Protein AF-A0A023HQP0-F1 (afdb_monomer)

Organism: NCBI:txid1350352

Nearest PDB structures (foldseek):
  8ugj-assembly1_4C  TM=9.580E-01  e=2.444E-09  Sus scrofa
  7dgq-assembly1_A9  TM=9.615E-01  e=3.759E-09  Bos taurus
  5gpn-assembly1_0  TM=9.614E-01  e=3.759E-09  Bos taurus
  5luf-assembly1_z  TM=9.614E-01  e=3.759E-09  Bos taurus
  1occ-assembly1_P  TM=9.614E-01  e=3.759E-09  Bos taurus

Foldseek 3Di:
DQVVCCVPPVDNPVVVVVVVVVVVVVVVVVVVVCCCVPVVVVCDPVNVVVVVVVVVVVVVVVVVVVVVVVVVVCVCQVQPDVVQVRHPPRPDD

Radius of gyration: 22.27 Å; Cα contacts (8 Å, |Δi|>4): 39; chains: 1; bounding box: 48×32×57 Å

Sequence (93 aa):
VGSVVYFHYSQTWVLLMGAITLSLTMIVWWRDVIREATFQGLHTIVVKQGLKYGMLLFILSEVLFFFSFFWAFFHSSIAPTVELGAVWPPQGI

Structure (mmCIF, N/CA/C/O backbone):
data_AF-A0A023HQP0-F1
#
_entry.id   AF-A0A023HQP0-F1
#
loop_
_atom_site.group_PDB
_atom_site.id
_atom_site.type_symbol
_atom_site.label_atom_id
_atom_site.label_alt_id
_atom_site.label_comp_id
_atom_site.label_asym_id
_atom_site.label_entity_id
_atom_site.label_seq_id
_atom_site.pdbx_PDB_ins_code
_atom_site.Cartn_x
_atom_site.Cartn_y
_atom_site.Cartn_z
_atom_site.occupancy
_atom_site.B_iso_or_equiv
_atom_site.auth_seq_id
_atom_site.auth_comp_id
_atom_site.auth_asym_id
_atom_site.auth_atom_id
_atom_site.pdbx_PDB_model_num
ATOM 1 N N . VAL A 1 1 ? 4.965 17.918 -2.709 1.00 84.69 1 VAL A N 1
ATOM 2 C CA . VAL A 1 1 ? 5.765 19.142 -2.439 1.00 84.69 1 VAL A CA 1
ATOM 3 C C . VAL A 1 1 ? 7.167 18.803 -1.946 1.00 84.69 1 VAL A C 1
ATOM 5 O O . VAL A 1 1 ? 8.111 19.185 -2.619 1.00 84.69 1 VAL A O 1
ATOM 8 N N . GLY A 1 2 ? 7.324 18.030 -0.860 1.00 91.19 2 GLY A N 1
ATOM 9 C CA . GLY A 1 2 ? 8.649 17.644 -0.341 1.00 91.19 2 GLY A CA 1
ATOM 10 C C . GLY A 1 2 ? 9.580 17.004 -1.379 1.00 91.19 2 GLY A C 1
ATOM 11 O O . GLY A 1 2 ? 10.699 17.471 -1.549 1.00 91.19 2 GLY A O 1
ATOM 12 N N . SER A 1 3 ? 9.100 16.015 -2.144 1.00 90.44 3 SER A N 1
ATOM 13 C CA . SER A 1 3 ? 9.917 15.352 -3.178 1.00 90.44 3 SER A CA 1
ATOM 14 C C . SER A 1 3 ? 10.321 16.293 -4.317 1.00 90.44 3 SER A C 1
ATOM 16 O O . SER A 1 3 ? 11.436 16.215 -4.809 1.00 90.44 3 SER A O 1
ATOM 18 N N . VAL A 1 4 ? 9.448 17.232 -4.695 1.00 94.00 4 VAL A N 1
ATOM 19 C CA . VAL A 1 4 ? 9.748 18.237 -5.730 1.00 94.00 4 VAL A CA 1
ATOM 20 C C . VAL A 1 4 ? 10.864 19.169 -5.252 1.00 94.00 4 VAL A C 1
ATOM 22 O O . VAL A 1 4 ? 11.842 19.375 -5.960 1.00 94.00 4 VAL A O 1
ATOM 25 N N . VAL A 1 5 ? 10.772 19.683 -4.021 1.00 94.56 5 VAL A N 1
ATOM 26 C CA . VAL A 1 5 ? 11.812 20.554 -3.442 1.00 94.56 5 VAL A CA 1
ATOM 27 C C . VAL A 1 5 ? 13.143 19.813 -3.297 1.00 94.56 5 VAL A C 1
ATOM 29 O O . VAL A 1 5 ? 14.196 20.387 -3.573 1.00 94.56 5 VAL A O 1
ATOM 32 N N . TYR A 1 6 ? 13.098 18.532 -2.930 1.00 94.75 6 TYR A N 1
ATOM 33 C CA . TYR A 1 6 ? 14.287 17.692 -2.865 1.00 94.75 6 TYR A CA 1
ATOM 34 C C . TYR A 1 6 ? 14.952 17.530 -4.238 1.00 94.75 6 TYR A C 1
ATOM 36 O O . TYR A 1 6 ? 16.147 17.771 -4.353 1.00 94.75 6 TYR A O 1
ATOM 44 N N . PHE A 1 7 ? 14.200 17.198 -5.291 1.00 94.62 7 PHE A N 1
ATOM 45 C CA . PHE A 1 7 ? 14.786 16.980 -6.618 1.00 94.62 7 PHE A CA 1
ATOM 46 C C . PHE A 1 7 ? 15.293 18.262 -7.294 1.00 94.62 7 PHE A C 1
ATOM 48 O O . PHE A 1 7 ? 16.258 18.196 -8.049 1.00 94.62 7 PHE A O 1
ATOM 55 N N . HIS A 1 8 ? 14.686 19.422 -7.021 1.00 94.69 8 HIS A N 1
ATOM 56 C CA . HIS A 1 8 ? 15.089 20.688 -7.650 1.00 94.69 8 HIS A CA 1
ATOM 57 C C . HIS A 1 8 ? 16.156 21.469 -6.875 1.00 94.69 8 HIS A C 1
ATOM 59 O O . HIS A 1 8 ? 16.978 22.144 -7.489 1.00 94.69 8 HIS A O 1
ATOM 65 N N . TYR A 1 9 ? 16.137 21.411 -5.542 1.00 93.94 9 TYR A N 1
ATOM 66 C CA . TYR A 1 9 ? 16.993 22.247 -4.692 1.00 93.94 9 TYR A CA 1
ATOM 67 C C . TYR A 1 9 ? 17.892 21.432 -3.754 1.00 93.94 9 TYR A C 1
ATOM 69 O O . TYR A 1 9 ? 18.602 22.022 -2.941 1.00 93.94 9 TYR A O 1
ATOM 77 N N . SER A 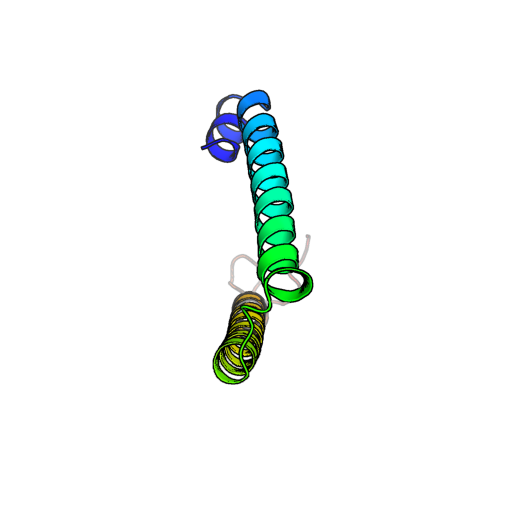1 10 ? 17.842 20.094 -3.813 1.00 92.44 10 SER A N 1
ATOM 78 C CA . SER A 1 10 ? 18.547 19.173 -2.902 1.00 92.44 10 SER A CA 1
ATOM 79 C C . SER A 1 10 ? 18.259 19.416 -1.413 1.00 92.44 10 SER A C 1
ATOM 81 O O . SER A 1 10 ? 18.986 18.941 -0.542 1.00 92.44 10 SER A O 1
ATOM 83 N N . GLN A 1 11 ? 17.179 20.137 -1.093 1.00 92.81 11 GLN A N 1
ATOM 84 C CA . GLN A 1 11 ? 16.779 20.426 0.281 1.00 92.81 11 GLN A CA 1
ATOM 85 C C . GLN A 1 11 ? 15.853 19.328 0.809 1.00 92.81 11 GLN A C 1
ATOM 87 O O . GLN A 1 11 ? 14.737 19.139 0.324 1.00 92.81 11 GLN A O 1
ATOM 92 N N . THR A 1 12 ? 16.301 18.615 1.840 1.00 93.81 12 THR A N 1
ATOM 93 C CA . THR A 1 12 ? 15.598 17.455 2.416 1.00 93.81 12 THR A CA 1
ATOM 94 C C . THR A 1 12 ? 14.624 17.811 3.535 1.00 93.81 12 THR A C 1
ATOM 96 O O . THR A 1 12 ? 13.708 17.037 3.809 1.00 93.81 12 THR A O 1
ATOM 99 N N . TRP A 1 13 ? 14.772 18.977 4.171 1.00 93.69 13 TRP A N 1
ATOM 100 C CA . TRP A 1 13 ? 14.010 19.345 5.371 1.00 93.69 13 TRP A CA 1
ATOM 101 C C . TRP A 1 13 ? 12.493 19.258 5.191 1.00 93.69 13 TRP A C 1
ATOM 103 O O . TRP A 1 13 ? 11.803 18.694 6.037 1.00 93.69 13 TRP A O 1
ATOM 113 N N . VAL A 1 14 ? 11.967 19.746 4.065 1.00 93.88 14 VAL A N 1
ATOM 114 C CA . VAL A 1 14 ? 10.521 19.719 3.782 1.00 93.88 14 VAL A CA 1
ATOM 115 C C . VAL A 1 14 ? 10.015 18.289 3.571 1.00 93.88 14 VAL A C 1
ATOM 117 O O . VAL A 1 14 ? 8.920 17.950 4.018 1.00 93.88 14 VAL A O 1
ATOM 120 N N . LEU A 1 15 ? 10.808 17.433 2.917 1.00 95.12 15 LEU A N 1
ATOM 121 C CA . LEU A 1 15 ? 10.473 16.021 2.724 1.00 95.12 15 LEU A CA 1
ATOM 122 C C . LEU A 1 15 ? 10.431 15.279 4.066 1.00 95.12 15 LEU A C 1
ATOM 124 O O . LEU A 1 15 ? 9.459 14.578 4.337 1.00 95.12 15 LEU A O 1
ATOM 128 N N . LEU A 1 16 ? 11.442 15.478 4.918 1.00 96.00 16 LEU A N 1
ATOM 129 C CA . LEU A 1 16 ? 11.529 14.835 6.232 1.00 96.00 16 LEU A CA 1
ATOM 130 C C . LEU A 1 16 ? 10.397 15.284 7.162 1.00 96.00 16 LEU A C 1
ATOM 132 O O . LEU A 1 16 ? 9.738 14.444 7.770 1.00 96.00 16 LEU A O 1
ATOM 136 N N . MET A 1 17 ? 10.107 16.585 7.221 1.00 96.12 17 MET A N 1
ATOM 137 C CA . MET A 1 17 ? 8.983 17.104 8.009 1.00 96.12 17 MET A CA 1
ATOM 138 C C . MET A 1 17 ? 7.635 16.568 7.509 1.00 96.12 17 MET A C 1
ATOM 140 O O . MET A 1 17 ? 6.771 16.212 8.313 1.00 96.12 17 MET A O 1
ATOM 144 N N . GLY A 1 18 ? 7.458 16.446 6.190 1.00 95.94 18 GLY A N 1
ATOM 145 C CA . GLY A 1 18 ? 6.273 15.820 5.601 1.00 95.94 18 GLY A CA 1
ATOM 146 C C . GLY A 1 18 ? 6.147 14.335 5.958 1.00 95.94 18 GLY A C 1
ATOM 147 O O . GLY A 1 18 ? 5.067 13.879 6.321 1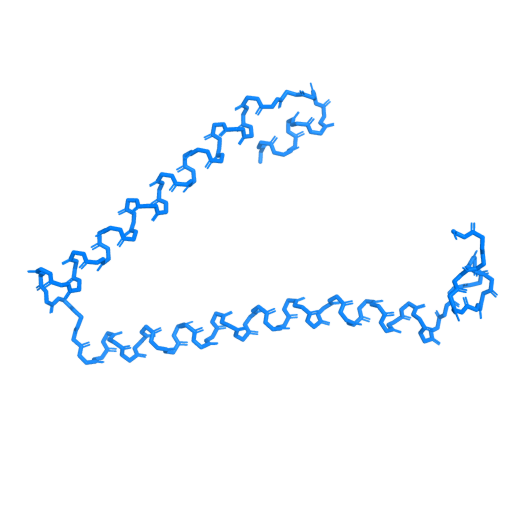.00 95.94 18 GLY A O 1
ATOM 148 N N . ALA A 1 19 ? 7.251 13.586 5.923 1.00 95.56 19 ALA A N 1
ATOM 149 C CA . ALA A 1 19 ? 7.260 12.172 6.295 1.00 95.56 19 ALA A CA 1
ATOM 150 C C . ALA A 1 19 ? 6.943 11.964 7.787 1.00 95.56 19 ALA A C 1
ATOM 152 O O . ALA A 1 19 ? 6.128 11.106 8.130 1.00 95.56 19 ALA A O 1
ATOM 153 N N . ILE A 1 20 ? 7.526 12.7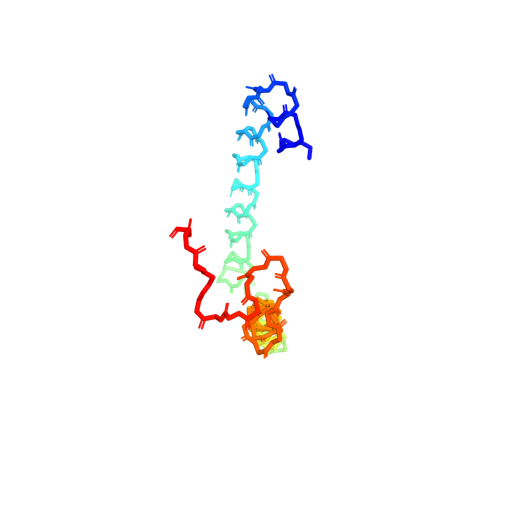84 8.672 1.00 97.31 20 ILE A N 1
ATOM 154 C CA . ILE A 1 20 ? 7.258 12.735 10.117 1.00 97.31 20 ILE A CA 1
ATOM 155 C C . ILE A 1 20 ? 5.787 13.041 10.389 1.00 97.31 20 ILE A C 1
ATOM 157 O O . ILE A 1 20 ? 5.120 12.262 11.067 1.00 97.31 20 ILE A O 1
ATOM 161 N N . THR A 1 21 ? 5.254 14.132 9.836 1.00 97.00 21 THR A N 1
ATOM 162 C CA . THR A 1 21 ? 3.848 14.504 10.056 1.00 97.00 21 THR A CA 1
ATOM 163 C C . THR A 1 21 ? 2.889 13.443 9.525 1.00 97.00 21 THR A C 1
ATOM 165 O O . THR A 1 21 ? 1.994 13.041 10.264 1.00 97.00 21 THR A O 1
ATOM 168 N N . LEU A 1 22 ? 3.126 12.895 8.327 1.00 97.19 22 LEU A N 1
ATOM 169 C CA . LEU A 1 22 ? 2.340 11.780 7.789 1.00 97.19 22 LEU A CA 1
ATOM 170 C C . LEU A 1 22 ? 2.363 10.565 8.728 1.00 97.19 22 LEU A C 1
ATOM 172 O O . LEU A 1 22 ? 1.308 10.023 9.053 1.00 97.19 22 LEU A O 1
ATOM 176 N N . SER A 1 23 ? 3.545 10.158 9.201 1.00 97.81 23 SER A N 1
ATOM 177 C CA . SER A 1 23 ? 3.674 9.012 10.111 1.00 97.81 23 SER A CA 1
ATOM 178 C C . SER A 1 23 ? 2.922 9.228 11.429 1.00 97.81 23 SER A C 1
ATOM 180 O O . SER A 1 23 ? 2.195 8.341 11.878 1.00 97.81 23 SER A O 1
ATOM 182 N N . LEU A 1 24 ? 3.016 10.429 12.011 1.00 98.19 24 LEU A N 1
ATOM 183 C CA . LEU A 1 24 ? 2.306 10.788 13.236 1.00 98.19 24 LEU A CA 1
ATOM 184 C C . LEU A 1 24 ? 0.792 10.780 13.025 1.00 98.19 24 LEU A C 1
ATOM 186 O O . LEU A 1 24 ? 0.072 10.230 13.857 1.00 98.19 24 LEU A O 1
ATOM 190 N N . THR A 1 25 ? 0.301 11.330 11.912 1.00 98.38 25 THR A N 1
ATOM 191 C CA . THR A 1 25 ? -1.128 11.307 11.579 1.00 98.38 25 THR A CA 1
ATOM 192 C C . THR A 1 25 ? -1.644 9.877 11.448 1.00 98.38 25 THR A C 1
ATOM 194 O O . THR A 1 25 ? -2.686 9.571 12.022 1.00 98.38 25 THR A O 1
ATOM 197 N N . MET A 1 26 ? -0.907 8.985 10.778 1.00 98.19 26 MET A N 1
ATOM 198 C CA . MET A 1 26 ? -1.299 7.574 10.651 1.00 98.19 26 MET A CA 1
ATOM 199 C C . MET A 1 26 ? -1.364 6.872 12.015 1.00 98.19 26 MET A C 1
ATOM 201 O O . MET A 1 26 ? -2.343 6.189 12.310 1.00 98.19 26 MET A O 1
ATOM 205 N N . ILE A 1 27 ? -0.371 7.090 12.886 1.00 98.38 27 ILE A N 1
ATOM 206 C CA . ILE A 1 27 ? -0.346 6.512 14.241 1.00 98.38 27 ILE A CA 1
ATOM 207 C C . ILE A 1 27 ? -1.519 7.024 15.085 1.00 98.38 27 ILE A C 1
ATOM 209 O O . ILE A 1 27 ? -2.207 6.232 15.733 1.00 98.38 27 ILE A O 1
ATOM 213 N N . VAL A 1 28 ? -1.755 8.339 15.091 1.00 98.56 28 VAL A N 1
ATOM 214 C CA . VAL A 1 28 ? -2.849 8.958 15.856 1.00 98.56 28 VAL A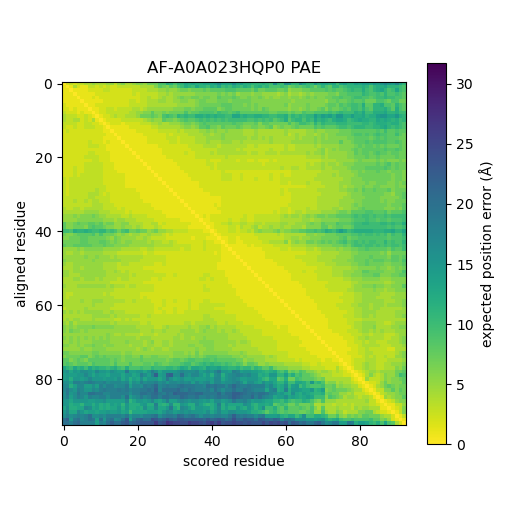 CA 1
ATOM 215 C C . VAL A 1 28 ? -4.202 8.470 15.346 1.00 98.56 28 VAL A C 1
ATOM 217 O O . VAL A 1 28 ? -5.055 8.106 16.154 1.00 98.56 28 VAL A O 1
ATOM 220 N N . TRP A 1 29 ? -4.377 8.390 14.028 1.00 98.50 29 TRP A N 1
ATOM 221 C CA . TRP A 1 29 ? -5.617 7.922 13.426 1.00 98.50 29 TRP A CA 1
ATOM 222 C C . TRP A 1 29 ? -5.905 6.460 13.773 1.00 98.50 29 TRP A C 1
ATOM 224 O O . TRP A 1 29 ? -6.984 6.154 14.279 1.00 98.50 29 TRP A O 1
ATOM 234 N N . TRP A 1 30 ? -4.940 5.553 13.597 1.00 98.19 30 TRP A N 1
ATOM 235 C CA . TRP A 1 30 ? -5.142 4.143 13.941 1.00 98.19 30 TRP A CA 1
ATOM 236 C C . TRP A 1 30 ? -5.371 3.918 15.431 1.00 98.19 30 TRP A C 1
ATOM 238 O O . TRP A 1 30 ? -6.199 3.087 15.804 1.00 98.19 30 TRP A O 1
ATOM 248 N N . ARG A 1 31 ? -4.691 4.679 16.295 1.00 98.12 31 ARG A N 1
ATOM 249 C CA . ARG A 1 31 ? -4.967 4.675 17.735 1.00 98.12 31 ARG A CA 1
ATOM 250 C C . ARG A 1 31 ? -6.436 4.998 18.009 1.00 98.12 31 ARG A C 1
ATOM 252 O O .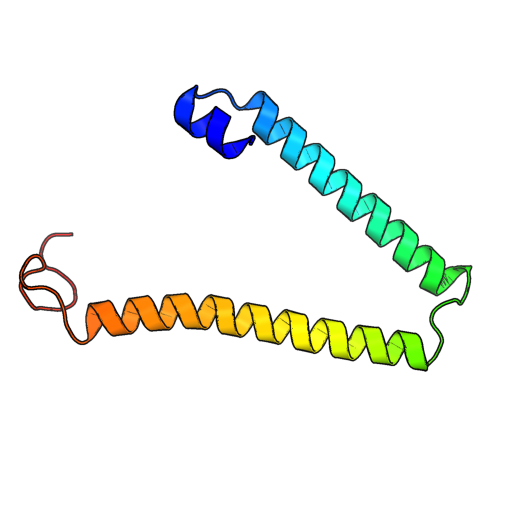 ARG A 1 31 ? -7.044 4.343 18.854 1.00 98.12 31 ARG A O 1
ATOM 259 N N . ASP A 1 32 ? -6.994 5.989 17.324 1.00 98.00 32 ASP A N 1
ATOM 260 C CA . ASP A 1 32 ? -8.379 6.404 17.538 1.00 98.00 32 ASP A CA 1
ATOM 261 C C . ASP A 1 32 ? -9.373 5.371 16.983 1.00 98.00 32 ASP A C 1
ATOM 263 O O . ASP A 1 32 ? -10.289 4.993 17.709 1.00 98.00 32 ASP A O 1
ATOM 267 N N . VAL A 1 33 ? -9.101 4.748 15.830 1.00 97.81 33 VAL A N 1
ATOM 268 C CA . VAL A 1 33 ? -9.898 3.605 15.327 1.00 97.81 33 VAL A CA 1
ATOM 269 C C . VAL A 1 33 ? -9.895 2.428 16.314 1.00 97.81 33 VAL A C 1
ATOM 271 O O . VAL A 1 33 ? -10.932 1.816 16.573 1.00 97.81 33 VAL A O 1
ATOM 274 N N . ILE A 1 34 ? -8.747 2.101 16.921 1.00 97.69 34 ILE A N 1
ATOM 275 C CA . ILE A 1 34 ? -8.669 1.042 17.945 1.00 97.69 34 ILE A CA 1
ATOM 276 C C . ILE A 1 34 ? -9.521 1.405 19.167 1.00 97.69 34 ILE A C 1
ATOM 278 O O . ILE A 1 34 ? -10.157 0.524 19.758 1.00 97.69 34 ILE A O 1
ATOM 282 N N . ARG A 1 35 ? -9.557 2.689 19.546 1.00 98.06 35 ARG A N 1
ATOM 283 C CA . ARG A 1 35 ? -10.368 3.166 20.671 1.00 98.06 35 ARG A CA 1
ATOM 284 C C . ARG A 1 35 ? -11.863 3.091 20.381 1.00 98.06 35 ARG A C 1
ATOM 286 O O . ARG A 1 35 ? -12.603 2.588 21.228 1.00 98.06 35 ARG A O 1
ATOM 293 N N . GLU A 1 36 ? -12.279 3.516 19.193 1.00 97.38 36 GLU A N 1
ATOM 294 C CA . GLU A 1 36 ? -13.658 3.398 18.702 1.00 97.38 36 GLU A CA 1
ATOM 295 C C . GLU A 1 36 ? -14.125 1.934 18.711 1.00 97.38 36 GLU A C 1
ATOM 297 O O . GLU A 1 36 ? -15.232 1.620 19.162 1.00 97.38 36 GLU A O 1
ATOM 302 N N . ALA A 1 37 ? -13.249 1.018 18.286 1.00 95.06 37 ALA A N 1
ATOM 303 C CA . ALA A 1 37 ? -13.533 -0.410 18.233 1.00 95.06 37 ALA A CA 1
ATOM 304 C C . ALA A 1 37 ? -13.610 -1.073 19.618 1.00 95.06 37 ALA A C 1
ATOM 306 O O . ALA A 1 37 ? -14.561 -1.804 19.897 1.00 95.06 37 ALA A O 1
ATOM 307 N N . THR A 1 38 ? -12.596 -0.858 20.462 1.00 95.31 38 THR A N 1
ATOM 308 C CA . THR A 1 38 ? -12.361 -1.661 21.678 1.00 95.31 38 THR A CA 1
ATOM 309 C C . THR A 1 38 ? -12.998 -1.047 22.915 1.00 95.31 38 THR A C 1
ATOM 311 O O . THR A 1 38 ? -13.573 -1.764 23.727 1.00 95.31 38 THR A O 1
ATOM 314 N N . PHE A 1 39 ? -12.896 0.275 23.071 1.00 95.12 39 PHE A N 1
ATOM 315 C CA . PHE A 1 39 ? -13.306 0.955 24.301 1.00 95.12 39 PHE A CA 1
ATOM 316 C C . PHE A 1 39 ? -14.686 1.606 24.186 1.00 95.12 39 PHE A C 1
ATOM 318 O O . PHE A 1 39 ? -15.375 1.725 25.192 1.00 95.12 39 PHE A O 1
ATOM 325 N N . GLN A 1 40 ? -15.104 2.012 22.982 1.00 95.31 40 GLN A N 1
ATOM 326 C CA . GLN A 1 40 ? -16.406 2.658 22.756 1.00 95.31 40 GLN A CA 1
ATOM 327 C C . GLN A 1 40 ? -17.460 1.725 22.141 1.00 95.31 40 GLN A C 1
ATOM 329 O O . GLN A 1 40 ? -18.646 2.041 22.167 1.00 95.31 40 GLN A O 1
ATOM 334 N N . GLY A 1 41 ? -17.052 0.577 21.589 1.00 93.62 41 GLY A N 1
ATOM 335 C CA . GLY A 1 41 ? -17.972 -0.420 21.036 1.00 93.62 41 GLY A CA 1
ATOM 336 C C . GLY A 1 41 ? -18.697 0.016 19.755 1.00 93.62 41 GLY A C 1
ATOM 337 O O . GLY A 1 41 ? -19.730 -0.560 19.418 1.00 93.62 41 GLY A O 1
ATOM 338 N N . LEU A 1 42 ? -18.168 0.999 19.015 1.00 95.44 42 LEU A N 1
ATOM 339 C CA . LEU A 1 42 ? -18.829 1.584 17.836 1.00 95.44 42 LEU A CA 1
ATOM 340 C C . LEU A 1 42 ? -18.826 0.658 16.607 1.00 95.44 42 LEU A C 1
ATOM 342 O O . LEU A 1 42 ? -19.560 0.872 15.642 1.00 95.44 42 LEU A O 1
ATOM 346 N N . HIS A 1 43 ? -18.027 -0.409 16.633 1.00 95.75 43 HIS A N 1
ATOM 347 C CA . HIS A 1 43 ? -17.915 -1.370 15.537 1.00 95.75 43 HIS A CA 1
ATOM 348 C C . HIS A 1 43 ? -19.056 -2.400 15.576 1.00 95.75 43 HIS A C 1
ATOM 350 O O . HIS A 1 43 ? -18.858 -3.571 15.922 1.00 95.75 43 HIS A O 1
ATOM 356 N N . THR A 1 44 ? -20.258 -1.967 15.189 1.00 96.94 44 THR A N 1
ATOM 357 C CA . THR A 1 44 ? -21.418 -2.850 14.984 1.00 96.94 44 THR A CA 1
ATOM 358 C C . THR A 1 44 ? -21.153 -3.882 13.877 1.00 96.94 44 THR A C 1
ATOM 360 O O . THR A 1 44 ? -20.181 -3.790 13.124 1.00 96.94 44 THR A O 1
ATOM 363 N N . ILE A 1 45 ? -22.024 -4.890 13.746 1.00 96.75 45 ILE A N 1
ATOM 364 C CA . ILE A 1 45 ? -21.882 -5.953 12.731 1.00 96.75 45 ILE A CA 1
ATOM 365 C C . ILE A 1 45 ? -21.795 -5.366 11.313 1.00 96.75 45 ILE A C 1
ATOM 367 O O . ILE A 1 45 ? -20.947 -5.788 10.526 1.00 96.75 45 ILE A O 1
ATOM 371 N N . VAL A 1 46 ? -22.615 -4.355 11.011 1.00 97.38 46 VAL A N 1
ATOM 372 C CA . VAL A 1 46 ? -22.622 -3.674 9.707 1.00 97.38 46 VAL A CA 1
ATOM 373 C C . VAL A 1 46 ? -21.296 -2.950 9.458 1.00 97.38 46 VAL A C 1
ATOM 375 O O . VAL A 1 46 ? -20.710 -3.111 8.390 1.00 97.38 46 VAL A O 1
ATOM 378 N N . VAL A 1 47 ? -20.767 -2.229 10.455 1.00 97.19 47 VAL A N 1
ATOM 379 C CA . VAL A 1 47 ? -19.470 -1.530 10.353 1.00 97.19 47 VAL A CA 1
ATOM 380 C C . VAL A 1 47 ? -18.332 -2.522 10.117 1.00 97.19 47 VAL A C 1
ATOM 382 O O . VAL A 1 47 ? -17.523 -2.337 9.210 1.00 97.19 47 VAL A O 1
ATOM 385 N N . LYS A 1 48 ? -18.296 -3.628 10.872 1.00 96.12 48 LYS A N 1
ATOM 386 C CA . LYS A 1 48 ? -17.292 -4.688 10.685 1.00 96.12 48 LYS A CA 1
ATOM 387 C C . LYS A 1 48 ? -17.353 -5.291 9.284 1.00 96.12 48 LYS A C 1
ATOM 389 O O . LYS A 1 48 ? -16.308 -5.564 8.698 1.00 96.12 48 LYS A O 1
ATOM 394 N N . GLN A 1 49 ? -18.550 -5.492 8.738 1.00 97.94 49 GLN A N 1
ATOM 395 C CA . GLN A 1 49 ? -18.707 -5.991 7.375 1.00 97.94 49 GLN A CA 1
ATOM 396 C C . GLN A 1 49 ? -18.225 -4.967 6.335 1.00 97.94 49 GLN A C 1
ATOM 398 O O . GLN A 1 49 ? -17.534 -5.346 5.391 1.00 97.94 49 GLN A O 1
ATOM 403 N N . GLY A 1 50 ? -18.508 -3.679 6.543 1.00 98.25 50 GLY A N 1
ATOM 404 C CA . GLY A 1 50 ? -17.982 -2.590 5.716 1.00 98.25 50 GLY A CA 1
ATOM 405 C C . 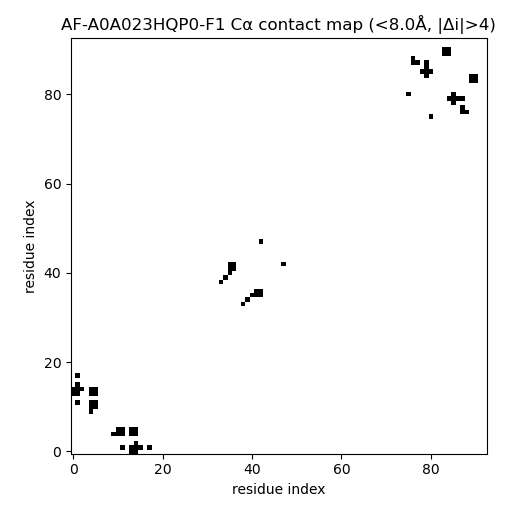GLY A 1 50 ? -16.452 -2.552 5.698 1.00 98.25 50 GLY A C 1
ATOM 406 O O . GLY A 1 50 ? -15.859 -2.513 4.623 1.00 98.25 50 GLY A O 1
ATOM 407 N N . LEU A 1 51 ? -15.803 -2.670 6.862 1.00 97.56 51 LEU A N 1
ATOM 408 C CA . LEU A 1 51 ? -14.337 -2.725 6.967 1.00 97.56 51 LEU A CA 1
ATOM 409 C C . LEU A 1 51 ? -13.740 -3.938 6.236 1.00 97.56 51 LEU A C 1
ATOM 411 O O . LEU A 1 51 ? -12.706 -3.808 5.584 1.00 97.56 51 LEU A O 1
ATOM 415 N N . LYS A 1 52 ? -14.398 -5.106 6.290 1.00 97.94 52 LYS A N 1
ATOM 416 C CA . LYS A 1 52 ? -13.965 -6.300 5.542 1.00 97.94 52 LYS A CA 1
ATOM 417 C C . LYS A 1 52 ? -14.001 -6.071 4.033 1.00 97.94 52 LYS A C 1
ATOM 419 O O . LYS A 1 52 ? -13.024 -6.375 3.355 1.00 97.94 52 LYS A O 1
ATOM 424 N N . TYR A 1 53 ? -15.104 -5.531 3.513 1.00 98.44 53 TYR A N 1
ATOM 425 C CA . TYR A 1 53 ? -15.204 -5.210 2.088 1.00 98.44 53 TYR A CA 1
ATOM 426 C C . TYR A 1 53 ? -14.219 -4.112 1.683 1.00 98.44 53 TYR A C 1
ATOM 428 O O . TYR A 1 53 ? -13.580 -4.236 0.643 1.00 98.44 53 TYR A O 1
ATOM 436 N N . GLY A 1 54 ? -14.033 -3.091 2.524 1.00 98.31 54 GLY A N 1
ATOM 437 C CA . GLY A 1 54 ? -13.036 -2.044 2.308 1.00 98.31 54 GLY A CA 1
ATOM 438 C C . GLY A 1 54 ? -11.621 -2.611 2.180 1.00 98.31 54 GLY A C 1
ATOM 439 O O . GLY A 1 54 ? -10.923 -2.281 1.227 1.00 98.31 54 GLY A O 1
ATOM 440 N N . MET A 1 55 ? -11.225 -3.527 3.071 1.00 98.25 55 MET A N 1
ATOM 441 C CA . MET A 1 55 ? -9.910 -4.172 2.996 1.00 98.25 55 MET A CA 1
ATOM 442 C C . MET A 1 55 ? -9.765 -5.061 1.755 1.00 98.25 55 MET A C 1
ATOM 444 O O . MET A 1 55 ? -8.713 -5.059 1.123 1.00 98.25 55 MET A O 1
ATOM 448 N N . LEU A 1 56 ? -10.817 -5.791 1.369 1.00 98.50 56 LEU A N 1
ATOM 449 C CA . LEU A 1 56 ? -10.808 -6.595 0.144 1.00 98.50 56 LEU A CA 1
ATOM 450 C C . LEU A 1 56 ? -10.590 -5.711 -1.090 1.00 98.50 56 LEU A C 1
ATOM 452 O O . LEU A 1 56 ? -9.722 -6.006 -1.908 1.00 98.50 56 LEU A O 1
ATOM 456 N N . LEU A 1 57 ? -11.344 -4.616 -1.207 1.00 98.38 57 LEU A 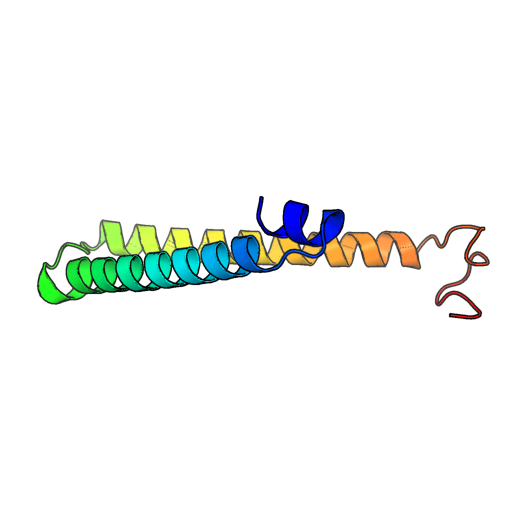N 1
ATOM 457 C CA . LEU A 1 57 ? -11.220 -3.679 -2.324 1.00 98.38 57 LEU A CA 1
ATOM 458 C C . LEU A 1 57 ? -9.857 -2.975 -2.337 1.00 98.38 57 LEU A C 1
ATOM 460 O O . LEU A 1 57 ? -9.282 -2.808 -3.409 1.00 98.38 57 LEU A O 1
ATOM 464 N N . PHE A 1 58 ? -9.312 -2.626 -1.168 1.00 98.25 58 PHE A N 1
ATOM 465 C CA . PHE A 1 58 ? -7.962 -2.073 -1.046 1.00 98.25 58 PHE A CA 1
ATOM 466 C C . PHE A 1 58 ? -6.894 -3.058 -1.552 1.00 98.25 58 PHE A C 1
ATOM 468 O O . PHE A 1 58 ? -6.074 -2.703 -2.397 1.00 98.25 58 PHE A O 1
ATOM 475 N N . ILE A 1 59 ? -6.948 -4.326 -1.130 1.00 98.31 59 ILE A N 1
ATOM 476 C CA . ILE A 1 59 ? -6.033 -5.364 -1.637 1.00 98.31 59 ILE A CA 1
ATOM 477 C C . ILE A 1 59 ? -6.196 -5.538 -3.152 1.00 98.31 59 ILE A C 1
ATOM 479 O O . ILE A 1 59 ? -5.203 -5.645 -3.868 1.00 98.31 59 ILE A O 1
ATOM 483 N N . LEU A 1 60 ? -7.432 -5.538 -3.659 1.00 98.62 60 LEU A N 1
ATOM 484 C CA . LEU A 1 60 ? -7.688 -5.641 -5.094 1.00 98.62 60 LEU A CA 1
ATOM 485 C C . LEU A 1 60 ? -7.058 -4.473 -5.869 1.00 98.62 60 LEU A C 1
ATOM 487 O O . LEU A 1 60 ? -6.476 -4.701 -6.930 1.00 98.62 60 LEU A O 1
ATOM 491 N N . SER A 1 61 ? -7.119 -3.245 -5.343 1.00 98.25 61 SER A N 1
ATOM 492 C CA . SER A 1 61 ? -6.448 -2.103 -5.974 1.00 98.25 61 SER A CA 1
ATOM 493 C C . SER A 1 61 ? -4.925 -2.250 -6.003 1.00 98.25 61 SER A C 1
ATOM 495 O O . SER A 1 61 ? -4.321 -1.935 -7.025 1.00 98.25 61 SER A O 1
ATOM 497 N N . GLU A 1 62 ? -4.312 -2.810 -4.956 1.00 98.00 62 GLU A N 1
ATOM 498 C CA . GLU A 1 62 ? -2.868 -3.085 -4.933 1.00 98.00 62 GLU A CA 1
ATOM 499 C C . GLU A 1 62 ? -2.482 -4.164 -5.958 1.00 98.00 62 GLU A C 1
ATOM 501 O O . GLU A 1 62 ? -1.500 -4.014 -6.684 1.00 98.00 62 GLU A O 1
ATOM 506 N N . VAL A 1 63 ? -3.285 -5.224 -6.109 1.00 98.06 63 VAL A N 1
ATOM 507 C CA . VAL A 1 63 ? -3.060 -6.248 -7.149 1.00 98.06 63 VAL A CA 1
ATOM 508 C C . VAL A 1 63 ? -3.084 -5.628 -8.549 1.00 98.06 63 VAL A C 1
ATOM 510 O O . VAL A 1 63 ? -2.225 -5.943 -9.372 1.00 98.06 63 VAL A O 1
ATOM 513 N N . LEU A 1 64 ? -4.025 -4.721 -8.823 1.00 97.94 64 LEU A N 1
ATOM 514 C CA . LEU A 1 64 ? -4.102 -4.013 -10.106 1.00 97.94 64 LEU A CA 1
ATOM 515 C C . LEU A 1 64 ? -2.941 -3.025 -10.303 1.00 97.94 64 LEU A C 1
ATOM 517 O O . LEU A 1 64 ? -2.433 -2.886 -11.417 1.00 97.94 64 LEU A O 1
ATOM 521 N N . PHE A 1 65 ? -2.479 -2.380 -9.231 1.00 97.12 65 PHE A N 1
ATOM 522 C CA . PHE A 1 65 ? -1.275 -1.554 -9.258 1.00 97.12 65 PHE A CA 1
ATOM 523 C C . PHE A 1 65 ? -0.051 -2.382 -9.674 1.00 97.12 65 PHE A C 1
ATOM 525 O O . PHE A 1 65 ? 0.642 -2.005 -10.620 1.00 97.12 65 PHE A O 1
ATOM 532 N N . PHE A 1 66 ? 0.161 -3.564 -9.086 1.00 95.12 66 PHE A N 1
ATOM 533 C CA . PHE A 1 66 ? 1.237 -4.466 -9.515 1.00 95.12 66 PHE A CA 1
ATOM 534 C C . PHE A 1 66 ? 1.035 -5.019 -10.927 1.00 95.12 66 PHE A C 1
ATOM 536 O O . PHE A 1 66 ? 1.996 -5.113 -11.693 1.00 95.12 66 PHE A O 1
ATOM 543 N N . PHE A 1 67 ? -0.206 -5.328 -11.306 1.00 97.25 67 PHE A N 1
ATOM 544 C CA . PHE A 1 67 ? -0.544 -5.745 -12.665 1.00 97.25 67 PHE A CA 1
ATOM 545 C C . PHE A 1 67 ? -0.088 -4.721 -13.714 1.00 97.25 67 PHE A C 1
ATOM 547 O O . PHE A 1 67 ? 0.391 -5.120 -14.772 1.00 97.25 67 PHE A O 1
ATOM 554 N N . SER A 1 68 ? -0.144 -3.417 -13.417 1.00 96.50 68 SER A N 1
ATOM 555 C CA . SER A 1 68 ? 0.348 -2.380 -14.334 1.00 96.50 68 SER A CA 1
ATOM 556 C C . SER A 1 68 ? 1.858 -2.475 -14.613 1.00 96.50 68 SER A C 1
ATOM 558 O O . SER A 1 68 ? 2.280 -2.284 -15.756 1.00 96.50 68 SER A O 1
ATOM 560 N N . PHE A 1 69 ? 2.671 -2.857 -13.620 1.00 94.44 69 PHE A N 1
ATOM 561 C CA . PHE A 1 69 ? 4.107 -3.089 -13.818 1.00 94.44 69 PHE A CA 1
ATOM 562 C C . PHE A 1 69 ? 4.370 -4.343 -14.646 1.00 94.44 69 PHE A C 1
ATOM 564 O O . PHE A 1 69 ? 5.209 -4.316 -15.546 1.00 94.44 69 PHE A O 1
ATOM 571 N N . PHE A 1 70 ? 3.632 -5.427 -14.390 1.00 94.00 70 PHE A N 1
ATOM 572 C CA . PHE A 1 70 ? 3.721 -6.636 -15.212 1.00 94.00 70 PHE A CA 1
ATOM 573 C C . PHE A 1 70 ? 3.314 -6.358 -16.654 1.00 94.00 70 PHE A C 1
ATOM 575 O O . PHE A 1 70 ? 3.995 -6.792 -17.577 1.00 94.00 70 PHE A O 1
ATOM 582 N N . TRP A 1 71 ? 2.247 -5.590 -16.854 1.00 94.56 71 TRP A N 1
ATOM 583 C CA . TRP A 1 71 ? 1.825 -5.163 -18.178 1.00 94.56 71 TRP A CA 1
ATOM 584 C C . TRP A 1 71 ? 2.932 -4.386 -18.899 1.00 94.56 71 TRP A C 1
ATOM 586 O O . TRP A 1 71 ? 3.277 -4.732 -20.026 1.00 94.56 71 TRP A O 1
ATOM 596 N N . ALA A 1 72 ? 3.544 -3.394 -18.242 1.00 93.44 72 ALA A N 1
ATOM 597 C CA . ALA A 1 72 ? 4.658 -2.630 -18.810 1.00 93.44 72 ALA A CA 1
ATOM 598 C C . ALA A 1 72 ? 5.873 -3.515 -19.149 1.00 93.44 72 ALA A C 1
ATOM 600 O O . ALA A 1 72 ? 6.481 -3.361 -20.212 1.00 93.44 72 ALA A O 1
ATOM 601 N N . PHE A 1 73 ? 6.200 -4.475 -18.282 1.00 91.88 73 PHE A N 1
ATOM 602 C CA . PHE A 1 73 ? 7.265 -5.451 -18.510 1.00 91.88 73 PHE A CA 1
ATOM 603 C C . PHE A 1 73 ? 6.976 -6.368 -19.708 1.00 91.88 73 PHE A C 1
ATOM 605 O O . PHE A 1 73 ? 7.827 -6.526 -20.586 1.00 91.88 73 PHE A O 1
ATOM 612 N N . PHE A 1 74 ? 5.781 -6.960 -19.786 1.00 91.94 74 PHE A N 1
ATOM 613 C CA . PHE A 1 74 ? 5.406 -7.841 -20.896 1.00 91.94 74 PHE A CA 1
ATOM 614 C C . PHE A 1 74 ? 5.307 -7.080 -22.212 1.00 91.94 74 PHE A C 1
ATOM 616 O O . PHE A 1 74 ? 5.798 -7.559 -23.229 1.00 91.94 74 PHE A O 1
ATOM 623 N N . HIS A 1 75 ? 4.754 -5.869 -22.193 1.00 8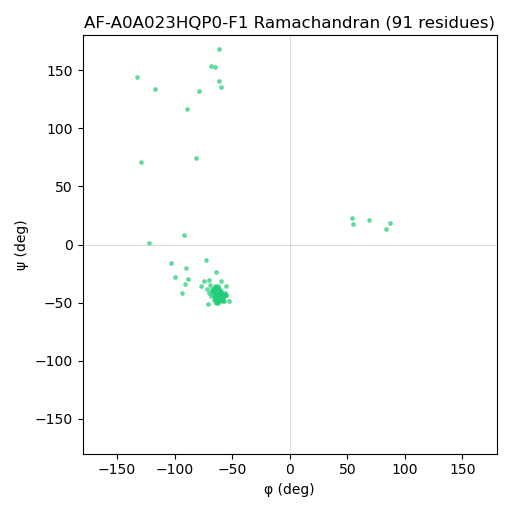9.81 75 HIS A N 1
ATOM 624 C CA . HIS A 1 75 ? 4.721 -5.008 -23.369 1.00 89.81 75 HIS A CA 1
ATOM 625 C C . HIS A 1 75 ? 6.133 -4.748 -23.916 1.00 89.81 75 HIS A C 1
ATOM 627 O O . HIS A 1 75 ? 6.360 -4.884 -25.115 1.00 89.81 75 HIS A O 1
ATOM 633 N N . SER A 1 76 ? 7.090 -4.458 -23.029 1.00 87.88 76 SER A N 1
ATOM 634 C CA . SER A 1 76 ? 8.475 -4.153 -23.412 1.00 87.88 76 SER A CA 1
ATOM 635 C C . SER A 1 76 ? 9.284 -5.388 -23.835 1.00 87.88 76 SER A C 1
ATOM 637 O O . SER A 1 76 ? 10.174 -5.278 -24.673 1.00 87.88 76 SER A O 1
ATOM 639 N N . SER A 1 77 ? 8.996 -6.565 -23.269 1.00 87.94 77 SER A N 1
ATOM 640 C CA . SER A 1 77 ? 9.740 -7.807 -23.547 1.00 87.94 77 SER A CA 1
ATOM 641 C C . SER A 1 77 ? 9.201 -8.606 -24.736 1.00 87.94 77 SER A C 1
ATOM 643 O O . SER A 1 77 ? 9.980 -9.281 -25.406 1.00 87.94 77 SER A O 1
ATOM 645 N N . ILE A 1 78 ? 7.896 -8.535 -25.026 1.00 88.62 78 ILE A N 1
ATOM 646 C CA . ILE A 1 78 ? 7.271 -9.259 -26.150 1.00 88.62 78 ILE A CA 1
ATOM 647 C C . ILE A 1 78 ? 7.564 -8.569 -27.489 1.00 88.62 78 ILE A C 1
ATOM 649 O O . ILE A 1 78 ? 7.749 -9.247 -28.498 1.00 88.62 78 ILE A O 1
ATOM 653 N N . ALA A 1 79 ? 7.617 -7.237 -27.507 1.00 87.25 79 ALA A N 1
ATOM 654 C CA . ALA A 1 79 ? 7.916 -6.446 -28.698 1.00 87.25 79 ALA A CA 1
ATOM 655 C C . ALA A 1 79 ? 9.035 -5.433 -28.391 1.00 87.25 79 ALA A C 1
ATOM 657 O O . ALA A 1 79 ? 8.763 -4.234 -28.282 1.00 87.25 79 ALA A O 1
ATOM 658 N N . PRO A 1 80 ? 10.287 -5.902 -28.212 1.00 83.62 80 PRO A N 1
ATOM 659 C CA . PRO A 1 80 ? 11.411 -5.021 -27.926 1.00 83.62 80 PRO A CA 1
ATOM 660 C C . PRO A 1 80 ? 11.593 -4.009 -29.061 1.00 83.62 80 PRO A C 1
ATOM 662 O O . PRO A 1 80 ? 11.541 -4.352 -30.245 1.00 83.62 80 PRO A O 1
ATOM 665 N N . THR A 1 81 ? 11.805 -2.745 -28.699 1.00 85.88 81 THR A N 1
ATOM 666 C CA . THR A 1 81 ? 12.014 -1.673 -29.673 1.00 85.88 81 THR A CA 1
ATOM 667 C C . THR A 1 81 ? 13.313 -1.892 -30.452 1.00 85.88 81 THR A C 1
ATOM 669 O O . THR A 1 81 ? 14.269 -2.502 -29.967 1.00 85.88 81 THR A O 1
ATOM 672 N N . VAL A 1 82 ? 13.369 -1.370 -31.681 1.00 79.94 82 VAL A N 1
ATOM 673 C CA . VAL A 1 82 ? 14.557 -1.488 -32.548 1.00 79.94 82 VAL A CA 1
ATOM 674 C C . VAL A 1 82 ? 15.792 -0.855 -31.893 1.00 79.94 82 VAL A C 1
ATOM 676 O O . VAL A 1 82 ? 16.897 -1.365 -32.049 1.00 79.94 82 VAL A O 1
ATOM 679 N N . GLU A 1 83 ? 15.603 0.193 -31.086 1.00 77.62 83 GLU A N 1
ATOM 680 C CA . GLU A 1 83 ? 16.674 0.856 -30.329 1.00 77.62 83 GLU A CA 1
ATOM 681 C C . GLU A 1 83 ? 17.329 -0.046 -29.270 1.00 77.62 83 GLU A C 1
ATOM 683 O O . GLU A 1 83 ? 18.486 0.164 -28.921 1.00 77.62 83 GLU A O 1
ATOM 688 N N . LEU A 1 84 ? 16.625 -1.082 -28.801 1.00 72.06 84 LEU A N 1
ATOM 689 C CA . LEU A 1 84 ? 17.142 -2.088 -27.865 1.00 72.06 84 LEU A CA 1
ATOM 690 C C . LEU A 1 84 ? 17.756 -3.308 -28.579 1.00 72.06 84 LEU A C 1
ATOM 692 O O . LEU A 1 84 ? 18.073 -4.308 -27.938 1.00 72.06 84 LEU A O 1
ATOM 696 N N . GLY A 1 85 ? 17.905 -3.255 -29.907 1.00 75.44 85 GLY A N 1
ATOM 697 C CA . GLY A 1 85 ? 18.416 -4.362 -30.721 1.00 75.44 85 GLY A CA 1
ATOM 698 C C . GLY A 1 85 ? 17.360 -5.402 -31.108 1.00 75.44 85 GLY A C 1
ATOM 699 O O . GLY A 1 85 ? 17.730 -6.479 -31.568 1.00 75.44 85 GLY A O 1
ATOM 700 N N . ALA A 1 86 ? 16.063 -5.097 -30.929 1.00 82.25 86 ALA A N 1
ATOM 701 C CA . ALA A 1 86 ? 14.925 -5.980 -31.234 1.00 82.25 86 ALA A CA 1
ATOM 702 C C . ALA A 1 86 ? 14.998 -7.377 -30.577 1.00 82.25 86 ALA A C 1
ATOM 704 O O . ALA A 1 86 ? 14.371 -8.331 -31.037 1.00 82.25 86 ALA A O 1
ATOM 705 N N . VAL A 1 87 ? 15.754 -7.499 -29.484 1.00 82.88 87 VAL A N 1
ATOM 706 C CA . VAL A 1 87 ? 15.954 -8.733 -28.722 1.00 82.88 87 VAL A CA 1
ATOM 707 C C . VAL A 1 87 ? 15.760 -8.429 -27.242 1.00 82.88 87 VAL A C 1
ATOM 709 O O . VAL A 1 87 ? 16.122 -7.359 -26.757 1.00 82.88 87 VAL A O 1
ATOM 712 N N . TRP A 1 88 ? 15.184 -9.387 -26.520 1.00 79.25 88 TRP A N 1
ATOM 713 C CA . TRP A 1 88 ? 15.094 -9.364 -25.066 1.00 79.25 88 TRP A CA 1
ATOM 714 C C . TRP A 1 88 ? 15.880 -10.548 -24.473 1.00 79.25 88 TRP A C 1
ATOM 716 O O . TRP A 1 88 ? 15.695 -11.670 -24.951 1.00 79.25 88 TRP A O 1
ATOM 726 N N . PRO A 1 89 ? 16.711 -10.360 -23.427 1.00 84.81 89 PRO A N 1
ATOM 727 C CA . PRO A 1 89 ? 17.063 -9.091 -22.784 1.00 84.81 89 PRO A CA 1
ATOM 728 C C . PRO A 1 89 ? 17.913 -8.188 -23.702 1.00 84.81 89 PRO A C 1
ATOM 730 O O . PRO A 1 89 ? 18.599 -8.706 -24.586 1.00 84.81 89 PRO A O 1
ATOM 733 N N . PRO A 1 90 ? 17.876 -6.855 -23.517 1.00 81.69 90 PRO A N 1
ATOM 734 C CA . PRO A 1 90 ? 18.653 -5.936 -24.341 1.00 81.69 90 PRO A CA 1
ATOM 735 C C . PRO A 1 90 ? 20.153 -6.204 -24.188 1.00 81.69 90 PRO A C 1
ATOM 737 O O . PRO A 1 90 ? 20.636 -6.488 -23.090 1.00 81.69 90 PRO A O 1
ATOM 740 N N . GLN A 1 91 ? 20.900 -6.115 -25.285 1.00 79.00 91 GLN A N 1
ATOM 741 C CA . GLN A 1 91 ? 22.342 -6.352 -25.268 1.00 79.00 91 GLN A CA 1
ATOM 742 C C . GLN A 1 91 ? 23.090 -5.124 -24.728 1.00 79.00 91 GLN A C 1
ATOM 744 O O . GLN A 1 91 ? 22.867 -4.012 -25.197 1.00 79.00 91 GLN A O 1
ATOM 749 N N . GLY A 1 92 ? 24.023 -5.330 -23.792 1.00 74.31 92 GLY A N 1
ATOM 750 C CA . GLY A 1 92 ? 24.961 -4.287 -23.353 1.00 74.31 92 GLY A CA 1
ATOM 751 C C . GLY A 1 92 ? 24.477 -3.367 -22.228 1.00 74.31 92 GLY A C 1
ATOM 752 O O . GLY A 1 92 ? 25.061 -2.299 -22.052 1.00 74.31 92 GLY A O 1
ATOM 753 N N . ILE A 1 93 ? 23.447 -3.777 -21.478 1.00 56.47 93 ILE A N 1
ATOM 754 C CA . ILE A 1 93 ? 23.123 -3.213 -20.156 1.00 56.47 93 ILE A CA 1
ATOM 755 C C . ILE A 1 93 ? 23.878 -3.992 -19.077 1.00 56.47 93 ILE A C 1
ATOM 757 O O . ILE A 1 93 ? 23.920 -5.240 -19.194 1.00 56.47 93 ILE A O 1
#

pLDDT: mean 92.98, std 7.36, range [56.47, 98.62]

InterPro domains:
  IPR000298 Cytochrome c oxidase subunit III-like [PF00510] (2-93)
  IPR000298 Cytochrome c oxidase subunit III-like [PS50253] (1-93)
  IPR013833 Cytochrome c oxidase, subunit III, 4-helical bundle [G3DSA:1.20.120.80] (43-93)
  IPR024791 Cytochrome c oxidase subunit III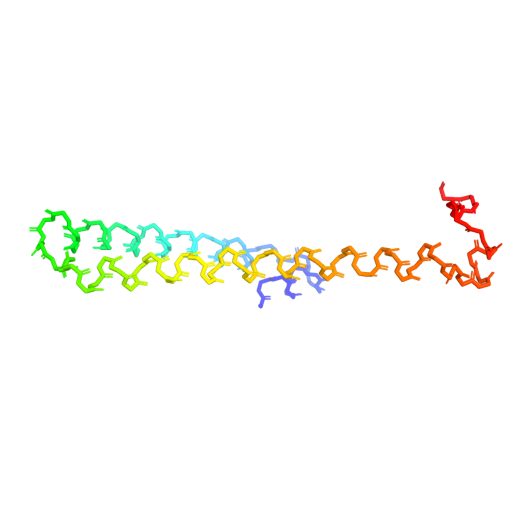 [PTHR11403] (1-93)
  IPR035973 Cytochrome c oxidase subunit III-like superfamily [SSF81452] (2-93)

Solvent-accessible surface area (backbone atoms only — not comparable to full-atom values): 5272 Å² total; per-residue (Å²): 108,31,68,57,44,25,75,76,68,71,42,53,64,58,32,52,53,50,53,52,52,52,52,50,50,52,54,54,50,53,53,48,53,51,39,41,47,72,76,66,60,68,60,40,74,68,53,51,52,50,52,52,52,51,52,52,53,52,53,51,50,52,53,51,56,54,46,53,55,52,49,54,51,49,57,50,56,76,58,35,52,71,92,46,69,56,41,71,79,56,80,91,120

Secondary structure (DSSP, 8-state):
-HHHHHHHH---HHHHHHHHHHHHHHHHHHHHHHHHHHTS----HHHHHHHHHHHHHHHHHHHHHHHHHHHHHHHHHHS--GGGTTSSSPTT-

Mean predicted aligned error: 5.75 Å